Protein AF-A0A374UR86-F1 (afdb_monomer_lite)

Radius of gyration: 50.01 Å; chains: 1; bounding box: 102×22×131 Å

Foldseek 3Di:
DDDDWDKDWDWDWDDDDDDDDPDDDDDDDDDPDQKDKDDDLFKIKIWGDDPNDIDIDIGTDPPRDDDDDDDIDTDTDTDTDDDDDDDDDDDDDPVRVVVVVVVVVVVVVVVVVVVVVVVVVVVVVVVD

Secondary structure (DSSP, 8-state):
---PPPP-EEEE-------------------SSSEEEEE-SSEEEEEEEETTEEEEEEEE-TT------PPPP-EEEE---PPPPP---PPPPHHHHHHHHHHHHHHHHHHHHHHHHHHHHHHHHHT-

pLDDT: mean 77.36, std 13.97, range [45.81, 94.5]

Structure (mmCIF, N/CA/C/O backbone):
data_AF-A0A374UR86-F1
#
_entry.id   AF-A0A374UR86-F1
#
loop_
_atom_site.group_PDB
_atom_site.id
_atom_site.type_symbol
_atom_site.label_atom_id
_atom_site.label_alt_id
_atom_site.label_comp_id
_atom_site.label_asym_id
_atom_site.label_entity_id
_atom_site.label_seq_id
_atom_site.pdbx_PDB_ins_code
_atom_site.Cartn_x
_atom_site.Cartn_y
_atom_site.Cartn_z
_atom_site.occupancy
_atom_site.B_iso_or_equiv
_atom_site.auth_seq_id
_atom_site.auth_comp_id
_atom_site.auth_asym_id
_atom_site.auth_atom_id
_atom_site.pdbx_PDB_model_num
ATOM 1 N N . MET A 1 1 ? -14.881 -3.504 39.580 1.00 48.09 1 MET A N 1
ATOM 2 C CA . MET A 1 1 ? -14.350 -4.710 38.909 1.00 48.09 1 MET A CA 1
ATOM 3 C C . MET A 1 1 ? -13.830 -4.264 37.550 1.00 48.09 1 MET A C 1
ATOM 5 O O . MET A 1 1 ? -14.545 -3.488 36.922 1.00 48.09 1 MET A O 1
ATOM 9 N N . PRO A 1 2 ? -12.611 -4.635 37.131 1.00 45.81 2 PRO A N 1
ATOM 10 C CA . PRO A 1 2 ? -12.133 -4.322 35.786 1.00 45.81 2 PRO A CA 1
ATOM 11 C C . PRO A 1 2 ? -12.932 -5.132 34.756 1.00 45.81 2 PRO A C 1
ATOM 13 O O . PRO A 1 2 ? -13.236 -6.299 34.993 1.00 45.81 2 PRO A O 1
ATOM 16 N N . VAL A 1 3 ? -13.322 -4.494 33.652 1.00 54.97 3 VAL A N 1
ATOM 17 C CA . VAL A 1 3 ? -14.095 -5.114 32.566 1.00 54.97 3 VAL A CA 1
ATOM 18 C C . VAL A 1 3 ? -13.160 -5.332 31.383 1.00 54.97 3 VAL A C 1
ATOM 20 O O . VAL A 1 3 ? -12.549 -4.384 30.894 1.00 54.97 3 VAL A O 1
ATOM 23 N N . GLU A 1 4 ? -13.043 -6.579 30.934 1.00 51.19 4 GLU A N 1
ATOM 24 C CA . GLU A 1 4 ? -12.251 -6.941 29.759 1.00 51.19 4 GLU A CA 1
ATOM 25 C C . GLU A 1 4 ? -13.021 -6.593 28.481 1.00 51.19 4 GLU A C 1
ATOM 27 O O . GLU A 1 4 ? -14.162 -7.013 28.294 1.00 51.19 4 GLU A O 1
ATOM 32 N N . THR A 1 5 ? -12.399 -5.817 27.592 1.00 57.72 5 THR A N 1
ATOM 33 C CA . THR A 1 5 ? -12.949 -5.511 26.265 1.00 57.72 5 THR A CA 1
ATOM 34 C C . THR A 1 5 ? -12.199 -6.352 25.241 1.00 57.72 5 THR A C 1
ATOM 36 O O . THR A 1 5 ? -10.987 -6.201 25.092 1.00 57.72 5 THR A O 1
ATOM 39 N N . LYS A 1 6 ? -12.894 -7.255 24.543 1.00 56.03 6 LYS A N 1
ATOM 40 C CA . LYS A 1 6 ? -12.298 -8.053 23.464 1.00 56.03 6 LYS A CA 1
ATOM 41 C C . LYS A 1 6 ? -12.350 -7.250 22.166 1.00 56.03 6 LYS A C 1
ATOM 43 O O . LYS A 1 6 ? -13.429 -6.901 21.703 1.00 56.03 6 LYS A O 1
ATOM 48 N N . VAL A 1 7 ? -11.187 -6.949 21.591 1.00 60.66 7 VAL A N 1
ATOM 49 C CA . VAL A 1 7 ? -11.070 -6.309 20.272 1.00 60.66 7 VAL A CA 1
ATOM 50 C C . VAL A 1 7 ? -10.731 -7.399 19.260 1.00 60.66 7 VAL A C 1
ATOM 52 O O . VAL A 1 7 ? -9.699 -8.054 19.386 1.00 60.66 7 VAL A O 1
ATOM 55 N N . LEU A 1 8 ? -11.614 -7.627 18.287 1.00 57.06 8 LEU A N 1
ATOM 56 C CA . LEU A 1 8 ? -11.361 -8.525 17.161 1.00 57.06 8 LEU A CA 1
ATOM 57 C C . LEU A 1 8 ? -11.003 -7.682 15.937 1.00 57.06 8 LEU A C 1
ATOM 59 O O . LEU A 1 8 ? -11.854 -6.955 15.430 1.00 57.06 8 LEU A O 1
ATOM 63 N N . ASP A 1 9 ? -9.761 -7.797 15.470 1.00 54.53 9 ASP A N 1
ATOM 64 C CA . ASP A 1 9 ? -9.295 -7.164 14.237 1.00 54.53 9 ASP A CA 1
ATOM 65 C C . ASP A 1 9 ? -9.420 -8.170 13.078 1.00 54.53 9 ASP A C 1
ATOM 67 O O . ASP A 1 9 ? -8.725 -9.185 13.054 1.00 54.53 9 ASP A O 1
ATOM 71 N N . SER A 1 10 ? -10.301 -7.907 12.107 1.00 59.06 10 SER A N 1
ATOM 72 C CA . SER A 1 10 ? -10.351 -8.656 10.842 1.00 59.06 10 SER A CA 1
ATOM 73 C C . SER A 1 10 ? -9.681 -7.852 9.731 1.00 59.06 10 SER A C 1
ATOM 75 O O . SER A 1 10 ? -10.055 -6.700 9.514 1.00 59.06 10 SER A O 1
ATOM 77 N N . ILE A 1 11 ? -8.729 -8.459 9.019 1.00 60.34 11 ILE A N 1
ATOM 78 C CA . ILE A 1 11 ? -8.061 -7.858 7.857 1.00 60.34 11 ILE A CA 1
ATOM 79 C C . ILE A 1 11 ? -8.693 -8.449 6.595 1.00 60.34 11 ILE A C 1
ATOM 81 O O . ILE A 1 11 ? -8.642 -9.662 6.397 1.00 60.34 11 ILE A O 1
ATOM 85 N N . ILE A 1 12 ? -9.289 -7.603 5.755 1.00 60.00 12 ILE A N 1
ATOM 86 C CA . ILE A 1 12 ? -9.827 -7.986 4.443 1.00 60.00 12 ILE A CA 1
ATOM 87 C C . ILE A 1 12 ? -8.877 -7.437 3.376 1.00 60.00 12 ILE A C 1
ATOM 89 O O . ILE A 1 12 ? -8.529 -6.258 3.410 1.00 60.00 12 ILE A O 1
ATOM 93 N N . LEU A 1 13 ? -8.429 -8.305 2.465 1.00 60.94 13 LEU A N 1
ATOM 94 C CA . LEU A 1 13 ? -7.570 -7.955 1.333 1.00 60.94 13 LEU A CA 1
ATOM 95 C C . LEU A 1 13 ? -8.417 -7.961 0.058 1.00 60.94 13 LEU A C 1
ATOM 97 O O . LEU A 1 13 ? -9.104 -8.944 -0.217 1.00 60.94 13 LEU A O 1
ATOM 101 N N . HIS A 1 14 ? -8.370 -6.872 -0.709 1.00 59.94 14 HIS A N 1
ATOM 102 C CA . HIS A 1 14 ? -9.040 -6.772 -2.004 1.00 59.94 14 HIS A CA 1
ATOM 103 C C . HIS A 1 14 ? -8.018 -6.785 -3.142 1.00 59.94 14 HIS A C 1
ATOM 105 O O . HIS A 1 14 ? -7.108 -5.954 -3.171 1.00 59.94 14 HIS A O 1
ATOM 111 N N . ASP A 1 15 ? -8.212 -7.684 -4.108 1.00 53.19 15 ASP A N 1
ATOM 112 C CA . ASP A 1 15 ? -7.461 -7.694 -5.361 1.00 53.19 15 ASP A CA 1
ATOM 113 C C . ASP A 1 15 ? -8.005 -6.581 -6.266 1.00 53.19 15 ASP A C 1
ATOM 115 O O . ASP A 1 15 ? -9.085 -6.696 -6.845 1.00 53.19 15 ASP A O 1
ATOM 119 N N . THR A 1 16 ? -7.281 -5.465 -6.365 1.00 64.81 16 THR A N 1
ATOM 120 C CA . THR A 1 16 ? -7.630 -4.381 -7.295 1.00 64.81 16 THR A CA 1
ATOM 121 C C . THR A 1 16 ? -6.770 -4.470 -8.553 1.00 64.81 16 THR A C 1
ATOM 123 O O . THR A 1 16 ? -5.549 -4.605 -8.486 1.00 64.81 16 THR A O 1
ATOM 126 N N . THR A 1 17 ? -7.401 -4.400 -9.728 1.00 57.19 17 THR A N 1
ATOM 127 C CA . THR A 1 17 ? -6.694 -4.276 -11.009 1.00 57.19 17 THR A CA 1
ATOM 128 C C . THR A 1 17 ? -6.301 -2.816 -11.226 1.00 57.19 17 THR A C 1
ATOM 130 O O . THR A 1 17 ? -7.178 -1.964 -11.375 1.00 57.19 17 THR A O 1
ATOM 133 N N . PHE A 1 18 ? -5.000 -2.515 -11.253 1.00 60.84 18 PHE A N 1
ATOM 134 C CA . PHE A 1 18 ? -4.474 -1.159 -11.434 1.00 60.84 18 PHE A CA 1
ATOM 135 C C . PHE A 1 18 ? -3.865 -0.983 -12.832 1.00 60.84 18 PHE A C 1
ATOM 137 O O . PHE A 1 18 ? -3.093 -1.824 -13.291 1.00 60.84 18 PHE A O 1
ATOM 144 N N . GLN A 1 19 ? -4.203 0.115 -13.513 1.00 58.31 19 GLN A N 1
ATOM 145 C CA . GLN A 1 19 ? -3.570 0.504 -14.775 1.00 58.31 19 GLN A CA 1
ATOM 146 C C . GLN A 1 19 ? -2.431 1.481 -14.470 1.00 58.31 19 GLN A C 1
ATOM 148 O O . GLN A 1 19 ? -2.665 2.674 -14.280 1.00 58.31 19 GLN A O 1
ATOM 153 N N . GLU A 1 20 ? -1.195 0.984 -14.400 1.00 63.50 20 GLU A N 1
ATOM 154 C CA . GLU A 1 20 ? -0.029 1.850 -14.222 1.00 63.50 20 GLU A CA 1
ATOM 155 C C . GLU A 1 20 ? 0.490 2.346 -15.572 1.00 63.50 20 GLU A C 1
ATOM 157 O O . GLU A 1 20 ? 0.764 1.574 -16.495 1.00 63.50 20 GLU A O 1
ATOM 162 N N . LYS A 1 21 ? 0.657 3.665 -15.682 1.00 62.50 21 LYS A N 1
ATOM 163 C CA . LYS A 1 21 ? 1.346 4.269 -16.816 1.00 62.50 21 LYS A CA 1
ATOM 164 C C . LYS A 1 21 ? 2.844 4.031 -16.639 1.00 62.50 21 LYS A C 1
ATOM 166 O O . LYS A 1 21 ? 3.484 4.715 -15.845 1.00 62.50 21 LYS A O 1
ATOM 171 N N . LEU A 1 22 ? 3.387 3.072 -17.387 1.00 67.06 22 LEU A N 1
ATOM 172 C CA . LEU A 1 22 ? 4.825 2.802 -17.431 1.00 67.06 22 LEU A CA 1
ATOM 173 C C . LEU A 1 22 ? 5.585 4.103 -17.714 1.00 67.06 22 LEU A C 1
ATOM 175 O O . LEU A 1 22 ? 5.202 4.857 -18.614 1.00 67.06 22 LEU A O 1
ATOM 179 N N . VAL A 1 23 ? 6.655 4.368 -16.959 1.00 68.19 23 VAL A N 1
ATOM 180 C CA . VAL A 1 23 ? 7.525 5.517 -17.232 1.00 68.19 23 VAL A CA 1
ATOM 181 C C . VAL A 1 23 ? 8.128 5.309 -18.623 1.00 68.19 23 VAL A C 1
ATOM 183 O O . VAL A 1 23 ? 8.844 4.325 -18.827 1.00 68.19 23 VAL A O 1
ATOM 186 N N . PRO A 1 24 ? 7.830 6.180 -19.602 1.00 63.84 24 PRO A N 1
ATOM 187 C CA . PRO A 1 24 ? 8.352 6.014 -20.945 1.00 63.84 24 PRO A CA 1
ATOM 188 C C . PRO A 1 24 ? 9.863 6.226 -20.905 1.00 63.84 24 PRO A C 1
ATOM 190 O O . PRO A 1 24 ? 10.341 7.326 -20.633 1.00 63.84 24 PRO A O 1
ATOM 193 N N . TYR A 1 25 ? 10.618 5.162 -21.163 1.00 71.44 25 TYR A N 1
ATOM 194 C CA . TYR A 1 25 ? 12.065 5.241 -21.279 1.00 71.44 25 TYR A CA 1
ATOM 195 C C . TYR A 1 25 ? 12.427 5.515 -22.738 1.00 71.44 25 TYR A C 1
ATOM 197 O O . TYR A 1 25 ? 12.158 4.692 -23.615 1.00 71.44 25 TYR A O 1
ATOM 205 N N . LYS A 1 26 ? 13.030 6.674 -23.002 1.00 74.19 26 LYS A N 1
ATOM 206 C CA . LYS A 1 26 ? 13.543 7.042 -24.322 1.00 74.19 26 LYS A CA 1
ATOM 207 C C . LYS A 1 26 ? 14.992 7.461 -24.167 1.00 74.19 26 LYS A C 1
ATOM 209 O O . LYS A 1 26 ? 15.269 8.446 -23.494 1.00 74.19 26 LYS A O 1
ATOM 214 N N . ASP A 1 27 ? 15.871 6.724 -24.824 1.00 78.00 27 ASP A N 1
ATOM 215 C CA . ASP A 1 27 ? 17.270 7.093 -24.957 1.00 78.00 27 ASP A CA 1
ATOM 216 C C . ASP A 1 27 ? 17.607 7.237 -26.442 1.00 78.00 27 ASP A C 1
ATOM 218 O O . ASP A 1 27 ? 16.974 6.614 -27.303 1.00 78.00 27 ASP A O 1
ATOM 222 N N . SER A 1 28 ? 18.532 8.132 -26.749 1.00 79.25 28 SER A N 1
ATOM 223 C CA . SER A 1 28 ? 18.917 8.457 -28.116 1.00 79.25 28 SER A CA 1
ATOM 224 C C . SER A 1 28 ? 20.386 8.821 -28.156 1.00 79.25 28 SER A C 1
ATOM 226 O O . SER A 1 28 ? 20.811 9.762 -27.489 1.00 79.25 28 SER A O 1
ATOM 228 N N . VAL A 1 29 ? 21.136 8.113 -28.992 1.00 80.00 29 VAL A N 1
ATOM 229 C CA . VAL A 1 29 ? 22.565 8.339 -29.190 1.00 80.00 29 VAL A CA 1
ATOM 230 C C . VAL A 1 29 ? 22.817 8.511 -30.684 1.00 80.00 29 VAL A C 1
ATOM 232 O O . VAL A 1 29 ? 22.320 7.732 -31.497 1.00 80.00 29 VAL A O 1
ATOM 235 N N . SER A 1 30 ? 23.592 9.536 -31.033 1.00 79.25 30 SER A N 1
ATOM 236 C CA . SER A 1 30 ? 24.028 9.814 -32.402 1.00 79.25 30 SER A CA 1
ATOM 237 C C . SER A 1 30 ? 25.528 9.558 -32.501 1.00 79.25 30 SER A C 1
ATOM 239 O O . SER A 1 30 ? 26.305 10.193 -31.792 1.00 79.25 30 SER A O 1
ATOM 241 N N . ILE A 1 31 ? 25.928 8.630 -33.370 1.00 79.75 31 ILE A N 1
ATOM 242 C CA . ILE A 1 31 ? 27.326 8.229 -33.578 1.00 79.75 31 ILE A CA 1
ATOM 243 C C . ILE A 1 31 ? 27.666 8.467 -35.050 1.00 79.75 31 ILE A C 1
ATOM 245 O O . ILE A 1 31 ? 26.850 8.177 -35.922 1.00 79.75 31 ILE A O 1
ATOM 249 N N . ALA A 1 32 ? 28.858 8.994 -35.330 1.00 77.31 32 ALA A N 1
ATOM 250 C CA . ALA A 1 32 ? 29.359 9.223 -36.687 1.00 77.31 32 ALA A CA 1
ATOM 251 C C . ALA A 1 32 ? 29.930 7.941 -37.334 1.00 77.31 32 ALA A C 1
ATOM 253 O O . ALA A 1 32 ? 30.919 8.001 -38.056 1.00 77.31 32 ALA A O 1
ATOM 254 N N . ASP A 1 33 ? 29.311 6.791 -37.059 1.00 77.56 33 ASP A N 1
ATOM 255 C CA . ASP A 1 33 ? 29.759 5.469 -37.496 1.00 77.56 33 ASP A CA 1
ATOM 256 C C . ASP A 1 33 ? 28.688 4.760 -38.323 1.00 77.56 33 ASP A C 1
ATOM 258 O O . ASP A 1 33 ? 27.495 5.065 -38.276 1.00 77.56 33 ASP A O 1
ATOM 262 N N . THR A 1 34 ? 29.123 3.743 -39.060 1.00 83.81 34 THR A N 1
ATOM 263 C CA . THR A 1 34 ? 28.260 2.871 -39.859 1.00 83.81 34 THR A CA 1
ATOM 264 C C . THR A 1 34 ? 27.438 1.904 -38.999 1.00 83.81 34 THR A C 1
ATOM 266 O O . T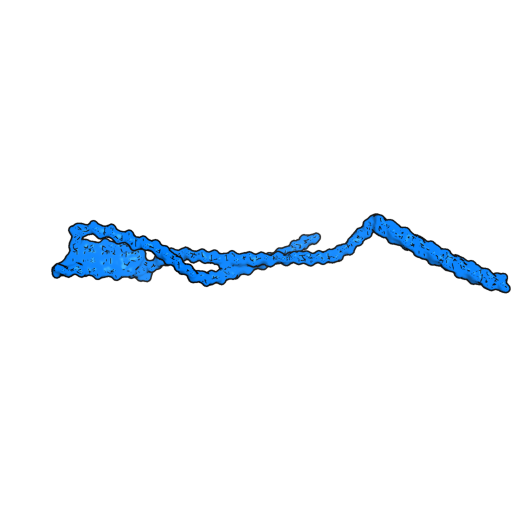HR A 1 34 ? 26.533 1.262 -39.520 1.00 83.81 34 THR A O 1
ATOM 269 N N . ALA A 1 35 ? 27.724 1.780 -37.699 1.00 87.94 35 ALA A N 1
ATOM 270 C CA . ALA A 1 35 ? 26.966 0.958 -36.759 1.00 87.94 35 ALA A CA 1
ATOM 271 C C . ALA A 1 35 ? 26.737 1.684 -35.428 1.00 87.94 35 ALA A C 1
ATOM 273 O O . ALA A 1 35 ? 27.568 2.470 -34.984 1.00 87.94 35 ALA A O 1
ATOM 274 N N . SER A 1 36 ? 25.611 1.398 -34.781 1.00 89.69 36 SER A N 1
ATOM 275 C CA . SER A 1 36 ? 25.240 1.929 -33.477 1.00 89.69 36 SER A CA 1
ATOM 276 C C . SER A 1 36 ? 24.648 0.840 -32.585 1.00 89.69 36 SER A C 1
ATOM 278 O O . SER A 1 36 ? 23.981 -0.093 -33.034 1.00 89.69 36 SER A O 1
ATOM 280 N N . PHE A 1 37 ? 24.912 0.956 -31.288 1.00 90.12 37 PHE A N 1
ATOM 281 C CA . PHE A 1 37 ? 24.329 0.108 -30.259 1.00 90.12 37 PHE A CA 1
ATOM 282 C C . PHE A 1 37 ? 23.740 1.001 -29.173 1.00 90.12 37 PHE A C 1
ATOM 284 O O . PHE A 1 37 ? 24.392 1.942 -28.722 1.00 90.12 37 PHE A O 1
ATOM 291 N N . LEU A 1 38 ? 22.509 0.709 -28.767 1.00 90.44 38 LEU A N 1
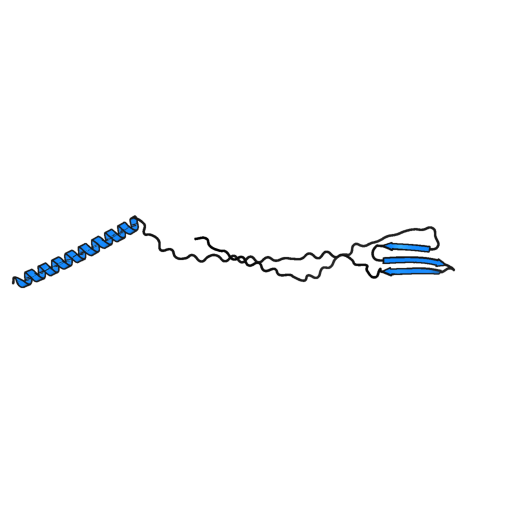ATOM 292 C CA . LEU A 1 38 ? 21.791 1.443 -27.731 1.00 90.44 38 LEU A CA 1
ATOM 293 C C . LEU A 1 38 ? 21.129 0.439 -26.795 1.00 90.44 38 LEU A C 1
ATOM 295 O O . LEU A 1 38 ? 20.424 -0.459 -27.256 1.00 90.44 38 LEU A O 1
ATOM 299 N N . CYS A 1 39 ? 21.309 0.605 -25.490 1.00 89.00 39 CYS A N 1
ATOM 300 C CA . CYS A 1 39 ? 20.665 -0.234 -24.489 1.00 89.00 39 CYS A CA 1
ATOM 301 C C . CYS A 1 39 ? 20.036 0.596 -23.373 1.00 89.00 39 CYS A C 1
ATOM 303 O O . CYS A 1 39 ? 20.458 1.707 -23.075 1.00 89.00 39 CYS A O 1
ATOM 305 N N . ASN A 1 40 ? 19.005 0.027 -22.763 1.00 87.12 40 ASN A N 1
ATOM 306 C CA . ASN A 1 40 ? 18.387 0.516 -21.547 1.00 87.12 40 ASN A CA 1
ATOM 307 C C . ASN A 1 40 ? 18.264 -0.641 -20.537 1.00 87.12 40 ASN A C 1
ATOM 309 O O . ASN A 1 40 ? 18.567 -1.786 -20.878 1.00 87.12 40 AS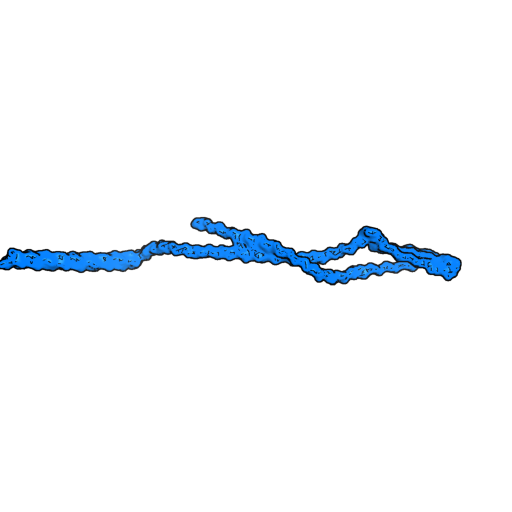N A O 1
ATOM 313 N N . PRO A 1 41 ? 17.803 -0.397 -19.298 1.00 85.38 41 PRO A N 1
ATOM 314 C CA . PRO A 1 41 ? 17.668 -1.458 -18.295 1.00 85.38 41 PRO A CA 1
ATOM 315 C C . PRO A 1 41 ? 16.752 -2.632 -18.688 1.00 85.38 41 PRO A C 1
ATOM 317 O O . PRO A 1 41 ? 16.777 -3.670 -18.032 1.00 85.38 41 PRO A O 1
ATOM 320 N N . TYR A 1 42 ? 15.935 -2.483 -19.733 1.00 84.81 42 TYR A N 1
ATOM 321 C CA . TYR A 1 42 ? 14.910 -3.445 -20.136 1.00 84.81 42 TYR A CA 1
ATOM 322 C C . TYR A 1 42 ? 15.173 -4.088 -21.507 1.00 84.81 42 TYR A C 1
ATOM 324 O O . TYR A 1 42 ? 14.704 -5.192 -21.778 1.00 84.81 42 TYR A O 1
ATOM 332 N N . ALA A 1 43 ? 15.928 -3.428 -22.378 1.00 89.75 43 ALA A N 1
ATOM 333 C CA . ALA A 1 43 ? 16.042 -3.744 -23.789 1.00 89.75 43 ALA A CA 1
ATOM 334 C C . ALA A 1 43 ? 17.365 -3.247 -24.376 1.00 89.75 43 ALA A C 1
ATOM 336 O O . ALA A 1 43 ? 18.026 -2.356 -23.846 1.00 89.75 43 ALA A O 1
ATOM 337 N N . TYR A 1 44 ? 17.726 -3.802 -25.521 1.00 91.38 44 TYR A N 1
ATOM 338 C CA . TYR A 1 44 ? 18.886 -3.400 -26.297 1.00 91.38 44 TYR A CA 1
ATOM 339 C C . TYR A 1 44 ? 18.534 -3.382 -27.777 1.00 91.38 44 TYR A C 1
ATOM 341 O O . TYR A 1 44 ? 17.648 -4.097 -28.243 1.00 91.38 44 TYR A O 1
ATOM 349 N N . SER A 1 45 ? 19.247 -2.561 -28.526 1.00 92.81 45 SER A N 1
ATOM 350 C CA . SER A 1 45 ? 19.082 -2.417 -29.959 1.00 92.81 45 SER A CA 1
ATOM 351 C C . SER A 1 45 ? 20.435 -2.264 -30.626 1.00 92.81 45 SER A C 1
ATOM 353 O O . SER A 1 45 ? 21.358 -1.661 -30.076 1.00 92.81 45 SER A O 1
ATOM 355 N N . TYR A 1 46 ? 20.544 -2.835 -31.815 1.00 92.19 46 TYR A N 1
ATOM 356 C CA . TYR A 1 46 ? 21.729 -2.748 -32.648 1.00 92.19 46 TYR A CA 1
ATOM 357 C C . TYR A 1 46 ? 21.304 -2.307 -34.038 1.00 92.19 46 TYR A C 1
ATOM 359 O O . TYR A 1 46 ? 20.359 -2.861 -34.599 1.00 92.19 46 TYR A O 1
ATOM 367 N N . ALA A 1 47 ? 22.002 -1.333 -34.601 1.00 91.88 47 ALA A N 1
ATOM 368 C CA . ALA A 1 47 ? 21.850 -0.931 -35.983 1.00 91.88 47 ALA A CA 1
ATOM 369 C C . ALA A 1 47 ? 23.213 -0.934 -36.673 1.00 91.88 47 ALA A C 1
ATOM 371 O O . ALA A 1 47 ? 24.232 -0.604 -36.080 1.00 91.88 47 ALA A O 1
ATOM 372 N N . GLY A 1 48 ? 23.246 -1.332 -37.936 1.00 92.31 48 GLY A N 1
ATOM 373 C CA . GLY A 1 48 ? 24.475 -1.410 -38.712 1.00 92.31 48 GLY A CA 1
ATOM 374 C C . GLY A 1 48 ? 24.183 -1.305 -40.193 1.00 92.31 48 GLY A C 1
ATOM 375 O O . GLY A 1 48 ? 23.285 -1.970 -40.701 1.00 92.31 48 GLY A O 1
ATOM 376 N N . TYR A 1 49 ? 24.941 -0.476 -40.891 1.00 90.62 49 TYR A N 1
ATOM 377 C CA . TYR A 1 49 ? 24.845 -0.266 -42.322 1.00 90.62 49 TYR A CA 1
ATOM 378 C C . TYR A 1 49 ? 26.041 -0.917 -43.022 1.00 90.62 49 TYR A C 1
ATOM 380 O O . TYR A 1 49 ? 27.197 -0.730 -42.646 1.00 90.62 49 TYR A O 1
ATOM 388 N N . SER A 1 50 ? 25.765 -1.746 -44.024 1.00 90.31 50 SER A N 1
ATOM 389 C CA . SER A 1 50 ? 26.790 -2.451 -44.794 1.00 90.31 50 SER A CA 1
ATOM 390 C C . SER A 1 50 ? 26.260 -2.798 -46.182 1.00 90.31 50 SER A C 1
ATOM 392 O O . SER A 1 50 ? 25.107 -3.206 -46.319 1.00 90.31 50 SER A O 1
ATOM 394 N N . ASN A 1 51 ? 27.094 -2.640 -47.215 1.00 89.38 51 ASN A N 1
ATOM 395 C CA . ASN A 1 51 ? 26.773 -2.979 -48.609 1.00 89.38 51 ASN A CA 1
ATOM 396 C C . ASN A 1 51 ? 25.435 -2.398 -49.109 1.00 89.38 51 ASN A C 1
ATOM 398 O O . ASN A 1 51 ? 24.666 -3.083 -49.778 1.00 89.38 51 ASN A O 1
ATOM 402 N N . GLY A 1 52 ? 25.126 -1.147 -48.755 1.00 89.44 52 GLY A N 1
ATOM 403 C CA . GLY A 1 52 ? 23.874 -0.499 -49.165 1.00 89.44 52 GLY A CA 1
ATOM 404 C C . GLY A 1 52 ? 22.645 -0.871 -48.329 1.00 89.44 52 GLY A C 1
ATOM 405 O O . GLY A 1 52 ? 21.563 -0.353 -48.586 1.00 89.44 52 GLY A O 1
ATOM 406 N N . MET A 1 53 ? 22.785 -1.747 -47.329 1.00 90.81 53 MET A N 1
ATOM 407 C CA . MET A 1 53 ? 21.682 -2.211 -46.488 1.00 90.81 53 MET A CA 1
ATOM 408 C C . MET A 1 53 ? 21.846 -1.773 -45.036 1.00 90.81 53 MET A C 1
ATOM 410 O O . MET A 1 53 ? 22.887 -1.995 -44.419 1.00 90.81 53 MET A O 1
ATOM 414 N N . LEU A 1 54 ? 20.772 -1.217 -44.470 1.00 90.38 54 LEU A N 1
ATOM 415 C CA . LEU A 1 54 ? 20.643 -0.945 -43.042 1.00 90.38 54 LEU A CA 1
ATOM 416 C C . LEU A 1 54 ? 20.009 -2.153 -42.345 1.00 90.38 54 LEU A C 1
ATOM 418 O O . LEU A 1 54 ? 18.886 -2.546 -42.656 1.00 90.38 54 LEU A O 1
ATOM 422 N N . ARG A 1 55 ? 20.717 -2.728 -41.378 1.00 91.19 55 ARG A N 1
ATOM 423 C CA . ARG A 1 55 ? 20.219 -3.777 -40.486 1.00 91.19 55 ARG A CA 1
ATOM 424 C C . ARG A 1 55 ? 19.900 -3.142 -39.145 1.00 91.19 55 ARG A C 1
ATOM 426 O O . ARG A 1 55 ? 20.706 -2.372 -38.636 1.00 91.19 55 ARG A O 1
ATOM 433 N N . HIS A 1 56 ? 18.757 -3.491 -38.567 1.00 91.31 56 HIS A N 1
ATOM 434 C CA . HIS A 1 56 ? 18.418 -3.111 -37.203 1.00 91.31 56 HIS A CA 1
ATOM 435 C C . HIS A 1 56 ? 17.816 -4.306 -36.462 1.00 91.31 56 HIS A C 1
ATOM 437 O O . HIS A 1 56 ? 17.111 -5.123 -37.055 1.00 91.31 56 HIS A O 1
ATOM 443 N N . SER A 1 57 ? 18.107 -4.419 -35.173 1.00 92.88 57 SER A N 1
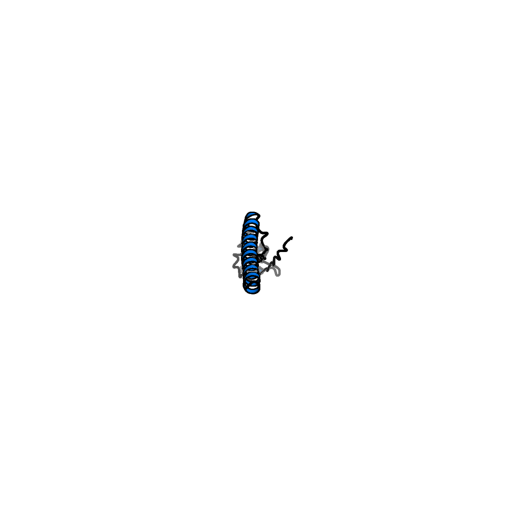ATOM 444 C CA . SER A 1 57 ? 17.513 -5.408 -34.281 1.00 92.88 57 SER A CA 1
ATOM 445 C C . SER A 1 57 ? 17.153 -4.765 -32.947 1.00 92.88 57 SER A C 1
ATOM 447 O O . SER A 1 57 ? 17.795 -3.813 -32.502 1.00 92.88 57 SER A O 1
ATOM 449 N N . LEU A 1 58 ? 16.099 -5.290 -32.324 1.00 91.94 58 LEU A N 1
ATOM 450 C CA . LEU A 1 58 ? 15.632 -4.908 -30.996 1.00 91.94 58 LEU A CA 1
ATOM 451 C C . LEU A 1 58 ? 15.400 -6.188 -30.192 1.00 91.94 58 LEU A C 1
ATOM 453 O O . LEU A 1 58 ? 14.721 -7.100 -30.666 1.00 91.94 58 LEU A O 1
ATOM 457 N N . GLY A 1 59 ? 15.965 -6.249 -28.992 1.00 91.38 59 GLY A N 1
ATOM 458 C CA . GLY A 1 59 ? 15.803 -7.351 -28.052 1.00 91.38 59 GLY A CA 1
ATOM 459 C C . GLY A 1 59 ? 15.418 -6.850 -26.664 1.00 91.38 59 GLY A C 1
ATOM 460 O O . GLY A 1 59 ? 15.751 -5.732 -26.278 1.00 91.38 59 GLY A O 1
ATOM 461 N N . ILE A 1 60 ? 14.713 -7.692 -25.911 1.00 89.50 60 ILE A N 1
ATOM 462 C CA . ILE A 1 60 ? 14.333 -7.455 -24.512 1.00 89.50 60 ILE A CA 1
ATOM 463 C C . ILE A 1 60 ? 15.173 -8.393 -23.645 1.00 89.50 60 ILE A C 1
ATOM 465 O O . ILE A 1 60 ? 15.369 -9.557 -24.008 1.00 89.50 60 ILE A O 1
ATOM 469 N N . TYR A 1 61 ? 15.696 -7.908 -22.518 1.00 88.00 61 TYR A N 1
ATOM 470 C CA . TYR A 1 61 ? 16.434 -8.778 -21.605 1.00 88.00 61 TYR A CA 1
ATOM 471 C C . TYR A 1 61 ? 15.484 -9.808 -20.967 1.00 88.00 61 TYR A C 1
ATOM 473 O O . TYR A 1 61 ? 14.400 -9.436 -20.519 1.00 88.00 61 TYR A O 1
ATOM 481 N N . PRO A 1 62 ? 15.882 -11.088 -20.848 1.00 83.00 62 PRO A N 1
ATOM 482 C CA . PRO A 1 62 ? 15.008 -12.150 -20.335 1.00 83.00 62 PRO A CA 1
ATOM 483 C C . PRO A 1 62 ? 14.535 -11.931 -18.886 1.00 83.00 62 PRO A C 1
ATOM 485 O O . PRO A 1 62 ? 13.534 -12.509 -18.480 1.00 83.00 62 PRO A O 1
ATOM 488 N N . PHE A 1 63 ? 15.221 -11.075 -18.120 1.00 80.00 63 PHE A N 1
ATOM 489 C CA . PHE A 1 63 ? 14.892 -10.735 -16.729 1.00 80.00 63 PHE A CA 1
ATOM 490 C C . PHE A 1 63 ? 14.472 -9.265 -16.548 1.00 80.00 63 PHE A C 1
ATOM 492 O O . PHE A 1 63 ? 14.499 -8.744 -15.434 1.00 80.00 63 PHE A O 1
ATOM 499 N N . ALA A 1 64 ? 14.112 -8.569 -17.631 1.00 73.62 64 ALA A N 1
ATOM 500 C CA . ALA A 1 64 ? 13.634 -7.192 -17.572 1.00 73.62 64 ALA A CA 1
ATOM 501 C C . ALA A 1 64 ? 12.249 -7.125 -16.906 1.00 73.62 64 ALA A C 1
ATOM 503 O O . ALA A 1 64 ? 11.226 -7.347 -17.549 1.00 73.62 64 ALA A O 1
ATOM 504 N N . THR A 1 65 ? 12.205 -6.803 -15.613 1.00 69.12 65 THR A N 1
ATOM 505 C CA . THR A 1 65 ? 10.949 -6.622 -14.870 1.00 69.12 65 THR A CA 1
ATOM 506 C C . THR A 1 65 ? 10.671 -5.150 -14.611 1.00 69.12 65 THR A C 1
ATOM 508 O O . THR A 1 65 ? 11.530 -4.440 -14.082 1.00 69.12 65 THR A O 1
ATOM 511 N N . VAL A 1 66 ? 9.450 -4.696 -14.896 1.00 72.31 66 VAL A N 1
ATOM 512 C CA . VAL A 1 66 ? 8.983 -3.386 -14.431 1.00 72.31 66 VAL A CA 1
ATOM 513 C C . VAL A 1 66 ? 8.448 -3.531 -13.009 1.00 72.31 66 VAL A C 1
ATOM 515 O O . VAL A 1 66 ? 7.582 -4.362 -12.747 1.00 72.31 66 VAL A O 1
ATOM 518 N N . ARG A 1 67 ? 8.974 -2.725 -12.081 1.00 67.00 67 ARG A N 1
ATOM 519 C CA . ARG A 1 67 ? 8.454 -2.656 -10.715 1.00 67.00 67 ARG A CA 1
ATOM 520 C C . ARG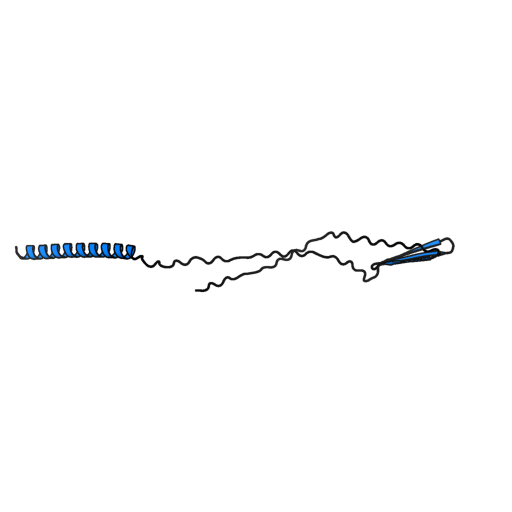 A 1 67 ? 7.188 -1.805 -10.716 1.00 67.00 67 ARG A C 1
ATOM 522 O O . ARG A 1 67 ? 7.274 -0.606 -10.951 1.00 67.00 67 ARG A O 1
ATOM 529 N N . VAL A 1 68 ? 6.063 -2.441 -10.414 1.00 68.94 68 VAL A N 1
ATOM 530 C CA . VAL A 1 68 ? 4.762 -1.794 -10.227 1.00 68.94 68 VAL A CA 1
ATOM 531 C C . VAL A 1 68 ? 4.483 -1.718 -8.731 1.00 68.94 68 VAL A C 1
ATOM 533 O O . VAL A 1 68 ? 4.525 -2.741 -8.042 1.00 68.94 68 VAL A O 1
ATOM 536 N N . ASN A 1 69 ? 4.234 -0.518 -8.207 1.00 65.25 69 ASN A N 1
ATOM 537 C CA . ASN A 1 69 ? 3.859 -0.344 -6.802 1.00 65.25 69 ASN A CA 1
ATOM 538 C C . ASN A 1 69 ? 2.340 -0.460 -6.667 1.00 65.25 69 ASN A C 1
ATOM 540 O O . ASN A 1 69 ? 1.601 0.425 -7.088 1.00 65.25 69 ASN A O 1
ATOM 544 N N . ILE A 1 70 ? 1.879 -1.544 -6.049 1.00 63.94 70 ILE A N 1
ATOM 545 C CA . ILE A 1 70 ? 0.452 -1.799 -5.849 1.00 63.94 70 ILE A CA 1
ATOM 546 C C . ILE A 1 70 ? 0.051 -1.246 -4.472 1.00 63.94 70 ILE A C 1
ATOM 548 O O . ILE A 1 70 ? 0.574 -1.727 -3.460 1.00 63.94 70 ILE A O 1
ATOM 552 N N . PRO A 1 71 ? -0.850 -0.249 -4.387 1.00 62.75 71 PRO A N 1
ATOM 553 C CA . PRO A 1 71 ? -1.385 0.181 -3.103 1.00 62.75 71 PRO A CA 1
ATOM 554 C C . PRO A 1 71 ? -2.336 -0.895 -2.565 1.00 62.75 71 PRO A C 1
ATOM 556 O O . PRO A 1 71 ? -3.312 -1.260 -3.215 1.00 62.75 71 PRO A O 1
ATOM 559 N N . TYR A 1 72 ? -2.058 -1.408 -1.367 1.00 62.38 72 TYR A N 1
ATOM 560 C CA . TYR A 1 72 ? -2.971 -2.298 -0.654 1.00 62.38 72 TYR A CA 1
ATOM 561 C C . TYR A 1 72 ? -3.970 -1.476 0.168 1.00 62.38 72 TYR A C 1
ATOM 563 O O . TYR A 1 72 ? -3.592 -0.553 0.892 1.00 62.38 72 TYR A O 1
ATOM 571 N N . PHE A 1 73 ? -5.252 -1.828 0.086 1.00 59.09 73 PHE A N 1
ATOM 572 C CA . PHE A 1 73 ? -6.288 -1.276 0.956 1.00 59.09 73 PHE A CA 1
ATOM 573 C C . PHE A 1 73 ? -6.479 -2.216 2.148 1.00 59.09 73 PHE A C 1
ATOM 575 O O . PHE A 1 73 ? -6.757 -3.398 1.964 1.00 59.09 73 PHE A O 1
ATOM 582 N N . ILE A 1 74 ? -6.298 -1.703 3.369 1.00 60.81 74 ILE A N 1
ATOM 583 C CA . ILE A 1 74 ? -6.560 -2.444 4.610 1.00 60.81 74 ILE A CA 1
ATOM 584 C C . ILE A 1 74 ? -7.789 -1.829 5.265 1.00 60.81 74 ILE A C 1
ATOM 586 O O . ILE A 1 74 ? -7.715 -0.733 5.826 1.00 60.81 74 ILE A O 1
ATOM 590 N N . GLU A 1 75 ? -8.905 -2.550 5.246 1.00 57.78 75 GLU A N 1
ATOM 591 C CA . GLU A 1 75 ? -10.065 -2.205 6.063 1.00 57.78 75 GLU A CA 1
ATOM 592 C C . GLU A 1 75 ? -9.913 -2.818 7.460 1.00 57.78 75 GLU A C 1
ATOM 594 O O . GLU A 1 75 ? -9.706 -4.023 7.605 1.00 57.78 75 GLU A O 1
ATOM 599 N N . LYS A 1 76 ? -10.003 -1.985 8.505 1.00 61.41 76 LYS A N 1
ATOM 600 C CA . LYS A 1 76 ? -10.016 -2.433 9.906 1.00 61.41 76 LYS A CA 1
ATOM 601 C C . LYS A 1 76 ? -11.412 -2.257 10.483 1.00 61.41 76 LYS A C 1
ATOM 603 O O . LYS A 1 76 ? -11.803 -1.149 10.850 1.00 61.41 76 LYS A O 1
ATOM 608 N N . ILE A 1 77 ? -12.155 -3.352 10.599 1.00 66.88 77 ILE A N 1
ATOM 609 C CA . ILE A 1 77 ? -13.476 -3.345 11.231 1.00 66.88 77 ILE A CA 1
ATOM 610 C C . ILE A 1 77 ? -13.284 -3.456 12.747 1.00 66.88 77 ILE A C 1
ATOM 612 O O . ILE A 1 77 ? -12.993 -4.531 13.259 1.00 66.88 77 ILE A O 1
ATOM 616 N N . ARG A 1 78 ? -13.460 -2.353 13.486 1.00 62.50 78 ARG A N 1
ATOM 617 C CA . ARG A 1 78 ? -13.470 -2.378 14.959 1.00 62.50 78 ARG A CA 1
ATOM 618 C C . ARG A 1 78 ? -14.872 -2.694 15.473 1.00 62.50 78 ARG A C 1
ATOM 620 O O . ARG A 1 78 ? -15.752 -1.836 15.426 1.00 62.50 78 ARG A O 1
ATOM 627 N N . ARG A 1 79 ? -15.078 -3.896 16.015 1.00 63.50 79 ARG A N 1
ATOM 628 C CA . ARG A 1 79 ? -16.275 -4.207 16.815 1.00 63.50 79 ARG A CA 1
ATOM 629 C C . ARG A 1 79 ? -15.997 -3.906 18.285 1.00 63.50 79 ARG A C 1
ATOM 631 O O . ARG A 1 79 ? -15.188 -4.579 18.911 1.00 63.50 79 ARG A O 1
ATOM 638 N N . ILE A 1 80 ? -16.662 -2.883 18.818 1.00 68.31 80 ILE A N 1
ATOM 639 C CA . ILE A 1 80 ? -16.644 -2.549 20.246 1.00 68.31 80 ILE A CA 1
ATOM 640 C C . ILE A 1 80 ? -17.881 -3.195 20.870 1.00 68.31 80 ILE A C 1
ATOM 642 O O . ILE A 1 80 ? -19.005 -2.766 20.611 1.00 68.31 80 ILE A O 1
ATOM 646 N N . GLU A 1 81 ? -17.690 -4.241 21.670 1.00 64.56 81 GLU A N 1
ATOM 647 C CA . GLU A 1 81 ? -18.773 -4.806 22.474 1.00 64.56 81 GLU A CA 1
ATOM 648 C C . GLU A 1 81 ? -19.051 -3.869 23.658 1.00 64.56 81 GLU A C 1
ATOM 650 O O . GLU A 1 81 ? -18.234 -3.731 24.566 1.00 64.56 81 GLU A O 1
ATOM 655 N N . VAL A 1 82 ? -20.196 -3.179 23.637 1.00 68.38 82 VAL A N 1
ATOM 656 C CA . VAL A 1 82 ? -20.621 -2.321 24.752 1.00 68.38 82 VAL A CA 1
ATOM 657 C C . VAL A 1 82 ? -21.078 -3.217 25.911 1.00 68.38 82 VAL A C 1
ATOM 659 O O . VAL A 1 82 ? -21.963 -4.057 25.709 1.00 68.38 82 VAL A O 1
ATOM 662 N N . PRO A 1 83 ? -20.522 -3.064 27.126 1.00 65.44 83 PRO A N 1
ATOM 663 C CA . PRO A 1 83 ? -20.927 -3.879 28.262 1.00 65.44 83 PRO A CA 1
ATOM 664 C C . PRO A 1 83 ? -22.390 -3.604 28.622 1.00 65.44 83 PRO A C 1
ATOM 666 O O . PRO A 1 83 ? -22.819 -2.456 28.749 1.00 65.44 83 PRO A O 1
ATOM 669 N N . LYS A 1 84 ? -23.171 -4.675 28.796 1.00 67.69 84 LYS A N 1
ATOM 670 C CA . LYS A 1 84 ? -24.575 -4.584 29.212 1.00 67.69 84 LYS A CA 1
ATOM 671 C C . LYS A 1 84 ? -24.641 -4.060 30.654 1.00 67.69 84 LYS A C 1
ATOM 673 O O . LYS A 1 84 ? -23.953 -4.619 31.512 1.00 67.69 84 LYS A O 1
ATOM 678 N N . PRO A 1 85 ? -25.454 -3.032 30.957 1.00 66.94 85 PRO A N 1
ATOM 679 C CA . PRO A 1 85 ? -25.600 -2.558 32.326 1.00 66.94 85 PRO A CA 1
ATOM 680 C C . PRO A 1 85 ? -26.235 -3.662 33.177 1.00 66.94 85 PRO A C 1
ATOM 682 O O . PRO A 1 85 ? -27.323 -4.150 32.873 1.00 66.94 85 PRO A O 1
ATOM 685 N N . TYR A 1 86 ? -25.541 -4.072 34.236 1.00 61.62 86 TYR A N 1
ATOM 686 C CA . TYR A 1 86 ? -26.101 -4.959 35.248 1.00 61.62 86 TYR A CA 1
ATOM 687 C C . TYR A 1 86 ? -26.952 -4.124 36.216 1.00 61.62 86 TYR A C 1
ATOM 689 O O . TYR A 1 86 ? -26.510 -3.051 36.641 1.00 61.62 86 TYR A O 1
ATOM 697 N N . PRO A 1 87 ? -28.171 -4.569 36.571 1.00 66.19 87 PRO A N 1
ATOM 698 C CA . PRO A 1 87 ? -28.989 -3.856 37.538 1.00 66.19 87 PRO A CA 1
ATOM 699 C C . PRO A 1 87 ? -28.340 -3.991 38.918 1.00 66.19 87 PRO A C 1
ATOM 701 O O . PRO A 1 87 ? -28.408 -5.036 39.558 1.00 66.19 87 PRO A O 1
ATOM 704 N N . VAL A 1 88 ? -27.663 -2.937 39.371 1.00 71.62 88 VAL A N 1
ATOM 705 C CA . VAL A 1 88 ? -27.200 -2.843 40.758 1.00 71.62 88 VAL A CA 1
ATOM 706 C C . VAL A 1 88 ? -28.400 -2.489 41.621 1.00 71.62 88 VAL A C 1
ATOM 708 O O . VAL A 1 88 ? -29.012 -1.438 41.423 1.00 71.62 88 VAL A O 1
ATOM 711 N N . GLU A 1 89 ? -28.727 -3.339 42.593 1.00 69.19 89 GLU A N 1
ATOM 712 C CA . GLU A 1 89 ? -29.716 -3.003 43.616 1.00 69.19 89 GLU A CA 1
ATOM 713 C C . GLU A 1 89 ? -29.280 -1.723 44.344 1.00 69.19 89 GLU A C 1
ATOM 715 O O . GLU A 1 89 ? -28.230 -1.655 44.992 1.00 69.19 89 GLU A O 1
ATOM 720 N N . ARG A 1 90 ? -30.072 -0.659 44.189 1.00 75.19 90 ARG A N 1
ATOM 721 C CA . ARG A 1 90 ? -29.757 0.652 44.755 1.00 75.19 90 ARG A CA 1
ATOM 722 C C . ARG A 1 90 ? -29.922 0.602 46.273 1.00 75.19 90 ARG A C 1
ATOM 724 O O . ARG A 1 90 ? -31.004 0.301 46.772 1.00 75.19 90 ARG A O 1
ATOM 731 N N . LYS A 1 91 ? -28.878 0.985 47.015 1.00 77.56 91 LYS A N 1
ATOM 732 C CA . LYS A 1 91 ? -28.997 1.236 48.459 1.00 77.56 91 LYS A CA 1
ATOM 733 C C . LYS A 1 91 ? -30.029 2.344 48.688 1.00 77.56 91 LYS A C 1
ATOM 735 O O . LYS A 1 91 ? -29.911 3.417 48.100 1.00 77.56 91 LYS A O 1
ATOM 740 N N . LEU A 1 92 ? -31.022 2.075 49.536 1.00 81.50 92 LEU A N 1
ATOM 741 C CA . LEU A 1 92 ? -32.045 3.053 49.908 1.00 81.50 92 LEU A CA 1
ATOM 742 C C . LEU A 1 92 ? -31.383 4.312 50.475 1.00 81.50 92 LEU A C 1
ATOM 744 O O . LEU A 1 92 ? -30.550 4.229 51.384 1.00 81.50 92 LEU A O 1
ATOM 748 N N . SER A 1 93 ? -31.780 5.472 49.956 1.00 87.00 93 SER A N 1
ATOM 749 C CA . SER A 1 93 ? -31.402 6.757 50.536 1.00 87.00 93 SER A CA 1
ATOM 750 C C . SER A 1 93 ? -31.952 6.866 51.957 1.00 87.00 93 SER A C 1
ATOM 752 O O . SER A 1 93 ? -32.984 6.278 52.294 1.00 87.00 93 SER A O 1
ATOM 754 N N . TRP A 1 94 ? -31.294 7.663 52.795 1.00 88.00 94 TRP A N 1
ATOM 755 C CA . TRP A 1 94 ? -31.745 7.922 54.159 1.00 88.00 94 TRP A CA 1
ATOM 756 C C . TRP A 1 94 ? -33.216 8.377 54.211 1.00 88.00 94 TRP A C 1
ATOM 758 O O . TRP A 1 94 ? -33.978 7.882 55.039 1.00 88.00 94 TRP A O 1
ATOM 768 N N . TRP A 1 95 ? -33.655 9.217 53.263 1.00 89.62 95 TRP A N 1
ATOM 769 C CA . TRP A 1 95 ? -35.048 9.680 53.183 1.00 89.62 95 TRP A CA 1
ATOM 770 C C . TRP A 1 95 ? -36.039 8.582 52.776 1.00 89.62 95 TRP A C 1
ATOM 772 O O . TRP A 1 95 ? -37.179 8.537 53.235 1.00 89.62 95 TRP A O 1
ATOM 782 N N . GLU A 1 96 ? -35.612 7.662 51.916 1.00 89.62 96 GLU A N 1
ATOM 783 C CA . GLU A 1 96 ? -36.433 6.521 51.502 1.00 89.62 96 GLU A CA 1
ATOM 784 C C . GLU A 1 96 ? -36.584 5.532 52.654 1.00 89.62 96 GLU A C 1
ATOM 786 O O . GLU A 1 96 ? -37.692 5.080 52.940 1.00 89.62 96 GLU A O 1
ATOM 791 N N . ARG A 1 97 ? -35.492 5.284 53.381 1.00 88.75 97 ARG A N 1
ATOM 792 C CA . ARG A 1 97 ? -35.499 4.480 54.601 1.00 88.75 97 ARG A CA 1
ATOM 793 C C . ARG A 1 97 ? -36.382 5.108 55.680 1.00 88.75 97 ARG A C 1
ATOM 795 O O . ARG A 1 97 ? -37.135 4.392 56.328 1.00 88.75 97 ARG A O 1
ATOM 802 N N . PHE A 1 98 ? -36.345 6.433 55.827 1.00 91.38 98 PHE A N 1
ATOM 803 C CA . PHE A 1 98 ? -37.227 7.161 56.739 1.00 91.38 98 PHE A CA 1
ATOM 804 C C . PHE A 1 98 ? -38.709 6.960 56.388 1.00 91.38 98 PHE A C 1
ATOM 806 O O . PHE A 1 98 ? -39.488 6.576 57.258 1.00 91.38 98 PHE A O 1
ATOM 813 N N . LYS A 1 99 ? -39.096 7.126 55.114 1.00 90.62 99 LYS A N 1
ATOM 814 C CA . LYS A 1 99 ? -40.481 6.899 54.659 1.00 90.62 99 LYS A CA 1
ATOM 815 C C . LYS A 1 99 ? -40.951 5.461 54.889 1.00 90.62 99 LYS A C 1
ATOM 817 O O . LYS A 1 99 ? -42.070 5.260 55.356 1.00 90.62 99 LYS A O 1
ATOM 822 N N . ILE A 1 100 ? -40.100 4.476 54.596 1.00 93.81 100 ILE A N 1
ATOM 823 C CA . ILE A 1 100 ? -40.404 3.055 54.826 1.00 93.81 100 ILE A CA 1
ATOM 824 C C . ILE A 1 100 ? -40.604 2.787 56.321 1.00 93.81 100 ILE A C 1
ATOM 826 O O . ILE A 1 100 ? -41.587 2.156 56.704 1.00 93.81 100 ILE A O 1
ATOM 830 N N . ASN A 1 101 ? -39.722 3.314 57.171 1.00 91.94 101 ASN A N 1
ATOM 831 C CA . ASN A 1 101 ? -39.829 3.149 58.620 1.00 91.94 101 ASN A CA 1
ATOM 832 C C . ASN A 1 101 ? -41.096 3.811 59.184 1.00 91.94 101 ASN A C 1
ATOM 834 O O . ASN A 1 101 ? -41.776 3.214 60.015 1.00 91.94 101 ASN A O 1
ATOM 838 N N . TYR A 1 102 ? -41.442 5.013 58.715 1.00 93.00 102 TYR A N 1
ATOM 839 C CA . TYR A 1 102 ? -42.659 5.717 59.128 1.00 93.00 102 TYR A CA 1
ATOM 840 C C . TYR A 1 102 ? -43.929 4.962 58.705 1.00 93.00 102 TYR A C 1
ATOM 842 O O . TYR A 1 102 ? -44.839 4.772 59.514 1.00 93.00 102 TYR A O 1
ATOM 850 N N . GLY A 1 103 ? -43.963 4.462 57.464 1.00 91.12 103 GLY A N 1
ATOM 851 C CA . GLY A 1 103 ? -45.053 3.615 56.975 1.00 91.12 103 GLY A CA 1
ATOM 852 C C . GLY A 1 103 ? -45.193 2.321 57.783 1.00 91.12 103 GLY A C 1
ATOM 853 O O . GLY A 1 103 ? -46.298 1.968 58.192 1.00 91.12 103 GLY A O 1
ATOM 854 N N . GLY A 1 104 ? -44.074 1.659 58.093 1.00 91.12 104 GLY A N 1
ATOM 855 C CA . GLY A 1 104 ? -44.054 0.456 58.930 1.00 91.12 104 GLY A CA 1
ATOM 856 C C . GLY A 1 104 ? -44.577 0.701 60.348 1.00 91.12 104 GLY A C 1
ATOM 857 O O . GLY A 1 104 ? -45.385 -0.081 60.848 1.00 91.12 104 GLY A O 1
ATOM 858 N N . ALA A 1 105 ? -44.188 1.817 60.974 1.00 91.31 105 ALA A N 1
ATOM 859 C CA . ALA A 1 105 ? -44.663 2.192 62.306 1.00 91.31 105 ALA A CA 1
ATOM 860 C C . ALA A 1 105 ? -46.180 2.449 62.334 1.00 91.31 105 ALA A C 1
ATOM 862 O O . ALA A 1 105 ? -46.870 1.971 63.235 1.00 91.31 105 ALA A O 1
ATOM 863 N N . SER A 1 106 ? -46.715 3.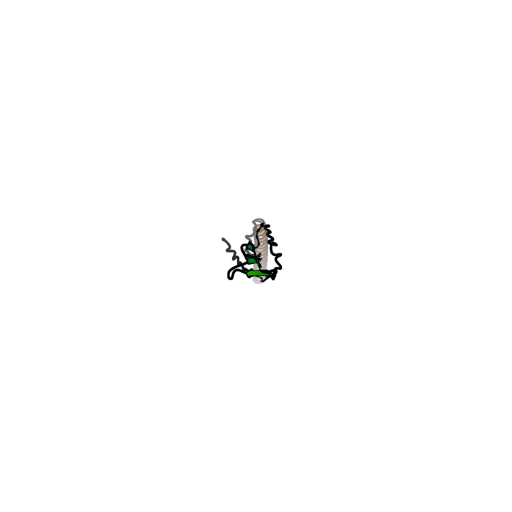143 61.323 1.00 90.19 106 SER A N 1
ATOM 864 C CA . SER A 1 106 ? -48.160 3.380 61.192 1.00 90.19 106 SER A CA 1
ATOM 865 C C . SER A 1 106 ? -48.943 2.073 61.019 1.00 90.19 106 SER A C 1
ATOM 867 O O . SER A 1 106 ? -49.963 1.863 61.679 1.00 90.19 106 SER A O 1
ATOM 869 N N . MET A 1 107 ? -48.437 1.151 60.195 1.00 92.25 107 MET A N 1
ATOM 870 C CA . MET A 1 107 ? -49.059 -0.160 59.987 1.00 92.25 107 MET A CA 1
ATOM 871 C C . MET A 1 107 ? -49.131 -0.959 61.298 1.00 92.25 107 MET A C 1
ATOM 873 O O . MET A 1 107 ? -50.174 -1.511 61.645 1.00 92.25 107 MET A O 1
ATOM 877 N N . MET A 1 108 ? -48.035 -0.966 62.062 1.00 92.69 108 MET A N 1
ATOM 878 C CA . MET A 1 108 ? -47.936 -1.691 63.329 1.00 92.69 108 MET A CA 1
ATOM 879 C C . MET A 1 108 ? -48.866 -1.109 64.406 1.00 92.69 108 MET A C 1
ATOM 881 O O . MET A 1 108 ? -49.496 -1.861 65.151 1.00 92.69 108 MET A O 1
ATOM 885 N N . LEU A 1 109 ? -49.012 0.219 64.446 1.00 92.81 109 LEU A N 1
ATOM 886 C CA . LEU A 1 109 ? -49.911 0.907 65.374 1.00 92.81 109 LEU A CA 1
ATOM 887 C C . LEU A 1 109 ? -51.384 0.594 65.073 1.00 92.81 109 LEU A C 1
ATOM 889 O O . LEU A 1 109 ? -52.147 0.291 65.990 1.00 92.81 109 LEU A O 1
ATOM 893 N N . ASN A 1 110 ? -51.770 0.571 63.794 1.00 92.50 110 ASN A N 1
ATOM 894 C CA . ASN A 1 110 ? -53.122 0.177 63.391 1.00 92.50 110 ASN A CA 1
ATOM 895 C C . ASN A 1 110 ? -53.445 -1.270 63.799 1.00 92.50 110 ASN A C 1
ATOM 897 O O . ASN A 1 110 ? -54.512 -1.527 64.359 1.00 92.50 110 ASN A O 1
ATOM 901 N N . ILE A 1 111 ? -52.512 -2.206 63.590 1.00 94.44 111 ILE A N 1
ATOM 902 C CA . ILE A 1 111 ? -52.681 -3.612 63.998 1.00 94.44 111 ILE A CA 1
ATOM 903 C C . ILE A 1 111 ? -52.873 -3.720 65.519 1.00 94.44 111 ILE A C 1
ATOM 905 O O . ILE A 1 111 ? -53.766 -4.435 65.979 1.00 94.44 111 ILE A O 1
ATOM 909 N N . ALA A 1 112 ? -52.088 -2.977 66.304 1.00 93.31 112 ALA A N 1
ATOM 910 C CA . ALA A 1 112 ? -52.208 -2.965 67.760 1.00 93.31 112 ALA A CA 1
ATOM 911 C C . ALA A 1 112 ? -53.568 -2.417 68.235 1.00 93.31 112 ALA A C 1
ATOM 913 O O . ALA A 1 112 ? -54.196 -3.011 69.114 1.00 93.31 112 ALA A O 1
ATOM 914 N N . CYS A 1 113 ? -54.063 -1.332 67.630 1.00 92.69 113 CYS A N 1
ATOM 915 C CA . CYS A 1 113 ? -55.382 -0.776 67.947 1.00 92.69 113 CYS A CA 1
ATOM 916 C C . CYS A 1 113 ? -56.516 -1.771 67.670 1.00 92.69 113 CYS A C 1
ATOM 918 O O . CYS A 1 113 ? -57.407 -1.932 68.507 1.00 92.69 113 CYS A O 1
ATOM 920 N N . VAL A 1 114 ? -56.472 -2.473 66.532 1.00 94.50 114 VAL A N 1
ATOM 921 C CA . VAL A 1 114 ? -57.478 -3.493 66.198 1.00 94.50 114 VAL A CA 1
ATOM 922 C C . VAL A 1 114 ? -57.431 -4.650 67.197 1.00 94.50 114 VAL A C 1
ATOM 924 O O . VAL A 1 114 ? -58.473 -5.052 67.713 1.00 94.50 114 VAL A O 1
ATOM 927 N N . ALA A 1 115 ? -56.240 -5.148 67.537 1.00 92.94 115 ALA A N 1
ATOM 928 C CA . ALA A 1 115 ? -56.091 -6.234 68.505 1.00 92.94 115 ALA A CA 1
ATOM 929 C C . ALA A 1 115 ? -56.641 -5.860 69.895 1.00 92.94 115 ALA A C 1
ATOM 931 O O . ALA A 1 115 ? -57.364 -6.650 70.507 1.00 92.94 115 ALA A O 1
ATOM 932 N N . LEU A 1 116 ? -56.366 -4.640 70.371 1.00 93.31 116 LEU A N 1
ATOM 933 C CA . LEU A 1 116 ? -56.912 -4.135 71.634 1.00 93.31 116 LEU A CA 1
ATOM 934 C C . LEU A 1 116 ? -58.437 -3.989 71.590 1.00 93.31 116 LEU A C 1
ATOM 936 O O . LEU A 1 116 ? -59.105 -4.339 72.564 1.00 93.31 116 LEU A O 1
ATOM 940 N N . ALA A 1 117 ? -58.998 -3.528 70.470 1.00 91.94 117 ALA A N 1
ATOM 941 C CA . ALA A 1 117 ? -60.444 -3.425 70.299 1.00 91.94 117 ALA A CA 1
ATOM 942 C C . ALA A 1 117 ? -61.121 -4.804 70.353 1.00 91.94 117 ALA A C 1
ATOM 944 O O . ALA A 1 117 ? -62.112 -4.966 71.068 1.00 91.94 117 ALA A O 1
ATOM 945 N N . VAL A 1 118 ? -60.568 -5.814 69.669 1.00 92.94 118 VAL A N 1
ATOM 946 C CA . VAL A 1 118 ? -61.088 -7.194 69.717 1.00 92.94 118 VAL A CA 1
ATOM 947 C C . VAL A 1 118 ? -61.002 -7.762 71.133 1.00 92.94 118 VAL A C 1
ATOM 949 O O . VAL A 1 118 ? -61.974 -8.338 71.625 1.00 92.94 118 VAL A O 1
ATOM 952 N N . LEU A 1 119 ? -59.874 -7.565 71.817 1.00 90.75 119 LEU A N 1
ATOM 953 C CA . LEU A 1 119 ? -59.678 -8.050 73.183 1.00 90.75 119 LEU A CA 1
ATOM 954 C C . LEU A 1 119 ? -60.659 -7.389 74.165 1.00 90.75 119 LEU A C 1
ATOM 956 O O . LEU A 1 119 ? -61.262 -8.066 75.000 1.00 90.75 119 LEU A O 1
ATOM 960 N N . TRP A 1 120 ? -60.884 -6.082 74.025 1.00 90.69 120 TRP A N 1
ATOM 961 C CA . TRP A 1 120 ? -61.873 -5.348 74.811 1.00 90.69 120 TRP A CA 1
ATOM 962 C C . TRP A 1 120 ? -63.303 -5.838 74.551 1.00 90.69 120 TRP A C 1
ATOM 964 O O . TRP A 1 120 ? -64.053 -6.077 75.502 1.00 90.69 120 TRP A O 1
ATOM 974 N N . PHE A 1 121 ? -63.671 -6.058 73.284 1.00 90.06 121 PHE A N 1
ATOM 975 C CA . PHE A 1 121 ? -64.967 -6.636 72.919 1.00 90.06 121 PHE A CA 1
ATOM 976 C C . PHE A 1 121 ? -65.158 -8.035 73.517 1.00 90.06 121 PHE A C 1
ATOM 978 O O . PHE A 1 121 ? -66.210 -8.309 74.098 1.00 90.06 121 PHE A O 1
ATOM 985 N N . ALA A 1 122 ? -64.137 -8.892 73.456 1.00 87.50 122 ALA A N 1
ATOM 986 C CA . ALA A 1 122 ? -64.183 -10.235 74.029 1.00 87.50 122 ALA A CA 1
ATOM 987 C C . ALA A 1 122 ? -64.387 -10.210 75.556 1.00 87.50 122 ALA A C 1
ATOM 989 O O . ALA A 1 122 ? -65.225 -10.945 76.081 1.00 87.50 122 ALA A O 1
ATOM 990 N N . ILE A 1 123 ? -63.683 -9.326 76.275 1.00 87.50 123 ILE A N 1
ATOM 991 C CA . ILE A 1 123 ? -63.852 -9.151 77.729 1.00 87.50 123 ILE A CA 1
ATOM 992 C C . ILE A 1 123 ? -65.256 -8.630 78.061 1.00 87.50 123 ILE A C 1
ATOM 994 O O . ILE A 1 123 ? -65.863 -9.071 79.038 1.00 87.50 123 ILE A O 1
ATOM 998 N N . ARG A 1 124 ? -65.787 -7.700 77.260 1.00 82.00 124 ARG A N 1
ATOM 999 C CA . ARG A 1 124 ? -67.114 -7.109 77.477 1.00 82.00 124 ARG A CA 1
ATOM 1000 C C . ARG A 1 124 ? -68.243 -8.120 77.274 1.00 82.00 124 ARG A C 1
ATOM 1002 O O . ARG A 1 124 ? -69.204 -8.086 78.035 1.00 82.00 124 ARG A O 1
ATOM 1009 N N . ILE A 1 125 ? -68.121 -9.016 76.294 1.00 81.31 125 ILE A N 1
ATOM 1010 C CA . ILE A 1 125 ? -69.088 -10.100 76.061 1.00 81.31 125 ILE A CA 1
ATOM 1011 C C . ILE A 1 125 ? -69.070 -11.098 77.223 1.00 81.31 125 ILE A C 1
ATOM 1013 O O . ILE A 1 125 ? -70.126 -11.524 77.661 1.00 81.31 125 ILE A O 1
ATOM 1017 N N . LYS A 1 126 ? -67.891 -11.414 77.774 1.00 74.50 126 LYS A N 1
ATOM 1018 C CA . LYS A 1 126 ? -67.740 -12.362 78.892 1.00 74.50 126 LYS A CA 1
ATOM 1019 C C . LYS A 1 126 ? -68.267 -11.853 80.244 1.00 74.50 126 LYS A C 1
ATOM 1021 O O . LYS A 1 126 ? -68.394 -12.642 81.172 1.00 74.50 126 LYS A O 1
ATOM 1026 N N . LYS A 1 127 ? -68.472 -10.537 80.381 1.00 62.41 127 LYS A N 1
ATOM 1027 C CA . LYS A 1 127 ? -68.992 -9.875 81.594 1.00 62.41 127 LYS A CA 1
ATOM 1028 C C . LYS A 1 127 ? -70.511 -9.639 81.563 1.00 62.41 127 LYS A C 1
ATOM 1030 O O . LYS A 1 127 ? -71.041 -9.139 82.553 1.00 62.41 127 LYS A O 1
ATOM 1035 N N . LYS A 1 128 ? -71.179 -9.930 80.444 1.00 48.97 128 LYS A N 1
ATOM 1036 C CA . LYS A 1 128 ? -72.643 -10.004 80.330 1.00 48.97 128 LYS A CA 1
ATOM 1037 C C . LYS A 1 128 ? -73.093 -11.443 80.533 1.00 48.97 128 LYS A C 1
ATOM 1039 O O . LYS A 1 128 ? -74.217 -11.599 81.045 1.00 48.97 128 LYS A O 1
#

Sequence (128 aa):
MPVETKVLDSIILHDTTFQEKLVPYKDSVSIADTASFLCNPYAYSYAGYSNGMLRHSLGIYPFATVRVNIPYFIEKIRRIEVPKPYPVERKLSWWERFKINYGGASMMLNIACVALAVLWFAIRIKKK